Protein AF-E8U517-F1 (afdb_monomer_lite)

Structure (mmCIF, N/CA/C/O backbone):
data_AF-E8U517-F1
#
_entry.id   AF-E8U517-F1
#
loop_
_atom_site.group_PDB
_atom_site.id
_atom_site.type_symbol
_atom_site.label_atom_id
_atom_site.label_alt_id
_atom_site.label_comp_id
_atom_site.label_asym_id
_atom_site.label_entity_id
_atom_site.label_seq_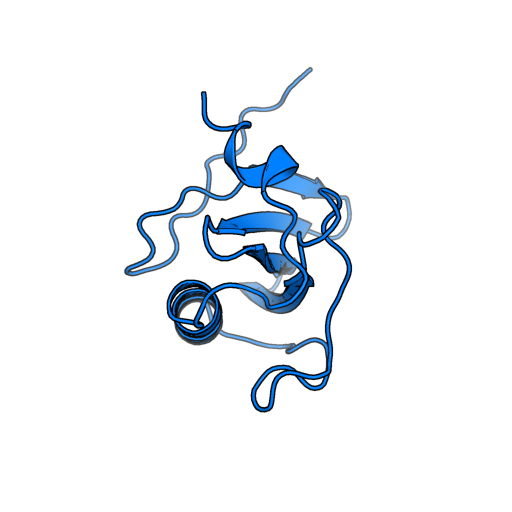id
_atom_site.pdbx_PDB_ins_code
_atom_site.Cartn_x
_atom_site.Cartn_y
_atom_site.Cartn_z
_atom_site.occupancy
_atom_site.B_iso_or_equiv
_atom_site.auth_seq_id
_atom_site.auth_comp_id
_atom_site.auth_asym_id
_atom_site.auth_atom_id
_atom_site.pdbx_PDB_model_num
ATOM 1 N N . MET A 1 1 ? -3.543 26.477 5.311 1.00 37.56 1 MET A N 1
ATOM 2 C CA . MET A 1 1 ? -2.948 25.998 6.575 1.00 37.56 1 MET A CA 1
ATOM 3 C C . MET A 1 1 ? -2.584 24.545 6.356 1.00 37.56 1 MET A C 1
ATOM 5 O O . MET A 1 1 ? -3.490 23.743 6.190 1.00 37.56 1 MET A O 1
ATOM 9 N N . THR A 1 2 ? -1.299 24.221 6.247 1.00 41.53 2 THR A N 1
ATOM 10 C CA . THR A 1 2 ? -0.858 22.825 6.134 1.00 41.53 2 THR A CA 1
ATOM 11 C C . THR A 1 2 ? -0.707 22.306 7.554 1.00 41.53 2 THR A C 1
ATOM 13 O O . THR A 1 2 ? 0.270 22.621 8.229 1.00 41.53 2 THR A O 1
ATOM 16 N N . THR A 1 3 ? -1.732 21.627 8.061 1.00 44.38 3 THR A N 1
ATOM 17 C CA . THR A 1 3 ? -1.663 20.977 9.370 1.00 44.38 3 THR A CA 1
ATOM 18 C C . THR A 1 3 ? -0.592 19.896 9.288 1.00 44.38 3 THR A C 1
ATOM 20 O O . THR A 1 3 ? -0.680 19.001 8.453 1.00 44.38 3 THR A O 1
ATOM 23 N N . TYR A 1 4 ? 0.450 20.016 10.110 1.00 46.28 4 TYR A N 1
ATOM 24 C CA . TYR A 1 4 ? 1.462 18.980 10.272 1.00 46.28 4 TYR A CA 1
ATOM 25 C C . TYR A 1 4 ? 0.789 17.775 10.931 1.00 46.28 4 TYR A C 1
ATOM 27 O O . TYR A 1 4 ? 0.488 17.804 12.125 1.00 46.28 4 TYR A O 1
ATOM 35 N N . VAL A 1 5 ? 0.477 16.757 10.135 1.00 52.62 5 VAL A N 1
ATOM 36 C CA . VAL A 1 5 ? -0.079 15.500 10.633 1.00 52.62 5 VAL A CA 1
ATOM 37 C C . VAL A 1 5 ? 1.113 14.618 10.996 1.00 52.62 5 VAL A C 1
ATOM 39 O O . VAL A 1 5 ? 1.979 14.427 10.139 1.00 52.62 5 VAL A O 1
ATOM 42 N N . PRO A 1 6 ? 1.229 14.115 12.237 1.00 57.78 6 PRO A N 1
ATOM 43 C CA . PRO A 1 6 ? 2.290 13.177 12.567 1.00 57.78 6 PRO A CA 1
ATOM 44 C C . PRO A 1 6 ? 2.161 11.955 11.654 1.00 57.78 6 PRO A C 1
ATOM 46 O O . PRO A 1 6 ? 1.177 11.220 11.716 1.00 57.78 6 PRO A O 1
ATOM 49 N N . THR A 1 7 ? 3.144 11.761 10.776 1.00 66.56 7 THR A N 1
ATOM 50 C CA . THR A 1 7 ? 3.184 10.607 9.881 1.00 66.56 7 THR A CA 1
ATOM 51 C C . THR A 1 7 ? 3.256 9.340 10.727 1.00 66.56 7 THR A C 1
ATOM 53 O O . THR A 1 7 ? 4.233 9.121 11.448 1.00 66.56 7 THR A O 1
ATOM 56 N N . MET A 1 8 ? 2.211 8.511 10.668 1.00 73.31 8 MET A N 1
ATOM 57 C CA . MET A 1 8 ? 2.211 7.210 11.328 1.00 73.31 8 MET A CA 1
ATOM 58 C C . MET A 1 8 ? 3.318 6.349 10.717 1.00 73.31 8 MET A C 1
ATOM 60 O O . MET A 1 8 ? 3.401 6.186 9.500 1.00 73.31 8 MET A O 1
ATOM 64 N N . MET A 1 9 ? 4.178 5.800 11.572 1.00 78.44 9 MET A N 1
ATOM 65 C CA . MET A 1 9 ? 5.206 4.857 11.147 1.00 78.44 9 MET A CA 1
ATOM 66 C C . MET A 1 9 ? 4.598 3.461 11.074 1.00 78.44 9 MET A C 1
ATOM 68 O O . MET A 1 9 ? 4.085 2.949 12.070 1.00 78.44 9 MET A O 1
ATOM 72 N N . PHE A 1 10 ? 4.678 2.836 9.903 1.00 81.88 10 PHE A N 1
ATOM 73 C CA . PHE A 1 10 ? 4.282 1.443 9.743 1.00 81.88 10 PHE A CA 1
ATOM 74 C C . PHE A 1 10 ? 5.461 0.531 10.120 1.00 81.88 10 PHE A C 1
ATOM 76 O O . PHE A 1 10 ? 6.590 0.775 9.681 1.00 81.88 10 PHE A O 1
ATOM 83 N N . PRO A 1 11 ? 5.246 -0.519 10.935 1.00 80.50 11 PRO A N 1
ATOM 84 C CA . PRO A 1 11 ? 6.331 -1.369 11.413 1.00 80.50 11 PRO A CA 1
ATOM 85 C C . PRO A 1 11 ? 7.154 -1.995 10.281 1.00 80.50 11 PRO A C 1
ATOM 87 O O . PRO A 1 11 ? 6.643 -2.763 9.462 1.00 80.50 11 PRO A O 1
ATOM 90 N N . GLY A 1 12 ? 8.460 -1.726 10.278 1.00 79.62 12 GLY A N 1
ATOM 91 C CA . GLY A 1 12 ? 9.397 -2.310 9.317 1.00 79.62 12 GLY A CA 1
ATOM 92 C C . GLY A 1 12 ? 9.258 -1.772 7.893 1.00 79.62 12 GLY A C 1
ATOM 93 O O . GLY A 1 12 ? 9.619 -2.488 6.965 1.00 79.62 12 GLY A O 1
ATOM 94 N N . ILE A 1 13 ? 8.725 -0.557 7.728 1.00 81.19 13 ILE A N 1
ATOM 95 C CA . ILE A 1 13 ? 8.643 0.141 6.441 1.00 81.19 13 ILE A CA 1
ATOM 96 C C . ILE A 1 13 ? 9.512 1.395 6.529 1.00 81.19 13 ILE A C 1
ATOM 98 O O . ILE A 1 13 ? 9.198 2.284 7.323 1.00 81.19 13 ILE A O 1
ATOM 102 N N . PRO A 1 14 ? 10.623 1.467 5.779 1.00 79.00 14 PRO A N 1
ATOM 103 C CA . PRO A 1 14 ? 11.527 2.612 5.843 1.00 79.00 14 PRO A CA 1
ATOM 104 C C . PRO A 1 14 ? 10.965 3.836 5.107 1.00 79.00 14 PRO A C 1
ATOM 106 O O . PRO A 1 14 ? 11.296 4.968 5.458 1.00 79.00 14 PRO A O 1
ATOM 109 N N . THR A 1 15 ? 10.113 3.622 4.101 1.00 82.06 15 THR A N 1
ATOM 110 C CA . THR A 1 15 ? 9.495 4.687 3.309 1.00 82.06 15 THR A CA 1
ATOM 111 C C . THR A 1 15 ? 8.464 5.455 4.127 1.00 82.06 15 THR A C 1
ATOM 113 O O . THR A 1 15 ? 7.512 4.878 4.652 1.00 82.06 15 THR A O 1
ATOM 116 N N . LEU A 1 16 ? 8.624 6.778 4.188 1.00 85.50 16 LEU A N 1
ATOM 117 C CA . LEU A 1 16 ? 7.633 7.663 4.790 1.00 85.50 16 LEU A CA 1
ATOM 118 C C . LEU A 1 16 ? 6.476 7.896 3.808 1.00 85.50 16 LEU A C 1
ATOM 120 O O . LEU A 1 16 ? 6.727 8.333 2.682 1.00 85.50 16 LEU A O 1
ATOM 124 N N . PRO A 1 17 ? 5.218 7.645 4.206 1.00 89.19 17 PRO A N 1
ATOM 125 C CA . PRO A 1 17 ? 4.081 7.958 3.359 1.00 89.19 17 PRO A CA 1
ATOM 126 C C . PRO A 1 17 ? 3.793 9.459 3.344 1.00 89.19 17 PRO A C 1
ATOM 128 O O . PRO A 1 17 ? 4.002 10.170 4.334 1.00 89.19 17 PRO A O 1
ATOM 131 N N . ALA A 1 18 ? 3.210 9.927 2.243 1.00 89.00 18 ALA A N 1
ATOM 132 C CA . ALA A 1 18 ? 2.505 11.199 2.239 1.00 89.00 18 ALA A CA 1
ATOM 133 C C . ALA A 1 18 ? 1.201 11.036 3.035 1.00 89.00 18 ALA A C 1
ATOM 135 O O . ALA A 1 18 ? 0.403 10.152 2.733 1.00 89.00 18 ALA A O 1
ATOM 136 N N . ALA A 1 19 ? 0.998 11.859 4.062 1.00 90.19 19 ALA A N 1
ATOM 137 C CA . ALA A 1 19 ? -0.184 11.802 4.919 1.00 90.19 19 ALA A CA 1
ATOM 138 C C . ALA A 1 19 ? -1.165 12.935 4.584 1.00 90.19 19 ALA A C 1
ATOM 140 O O . ALA A 1 19 ? -0.764 14.090 4.424 1.00 90.19 19 ALA A O 1
ATOM 141 N N . GLN A 1 20 ? -2.454 12.611 4.529 1.00 89.62 20 GLN A N 1
ATOM 142 C CA . GLN A 1 20 ? -3.546 13.559 4.337 1.00 89.62 20 GLN A CA 1
ATOM 143 C C . GLN A 1 20 ? -4.688 13.244 5.306 1.00 89.62 20 GLN A C 1
ATOM 145 O O . GLN A 1 20 ? -5.111 12.100 5.437 1.00 89.62 20 GLN A O 1
ATOM 150 N N . THR A 1 21 ? -5.218 14.266 5.974 1.00 87.56 21 THR A N 1
ATOM 151 C CA . THR A 1 21 ? -6.434 14.131 6.786 1.00 87.56 21 THR A CA 1
ATOM 152 C C . THR A 1 21 ? -7.664 14.336 5.907 1.00 87.56 21 THR A C 1
ATOM 154 O O . THR A 1 21 ? -7.766 15.352 5.217 1.00 87.56 21 THR A O 1
ATOM 157 N N . LEU A 1 22 ? -8.596 13.390 5.959 1.00 86.50 22 LEU A N 1
ATOM 158 C CA . LEU A 1 22 ? -9.881 13.409 5.267 1.00 86.50 22 LEU A CA 1
ATOM 159 C C . LEU A 1 22 ? -11.030 13.419 6.294 1.00 86.50 22 LEU A C 1
ATOM 161 O O . LEU A 1 22 ? -10.810 13.065 7.455 1.00 86.50 22 LEU A O 1
ATOM 165 N N . PRO A 1 23 ? -12.257 13.821 5.914 1.00 84.06 23 PRO A N 1
ATOM 166 C CA . PRO A 1 23 ? -13.419 13.743 6.804 1.00 84.06 23 PRO A CA 1
ATOM 167 C C . PRO A 1 23 ? -13.657 12.340 7.380 1.00 84.06 23 PRO A C 1
ATOM 169 O O . PRO A 1 23 ? -14.141 12.207 8.502 1.00 84.06 23 PRO A O 1
ATOM 172 N N . GLU A 1 24 ? -13.305 11.305 6.621 1.00 83.31 24 GLU A N 1
ATOM 173 C CA . GLU A 1 24 ? -13.529 9.904 6.964 1.00 83.31 24 GLU A CA 1
ATOM 174 C C . GLU A 1 24 ? -12.366 9.277 7.757 1.00 83.31 24 GLU A C 1
ATOM 176 O O . GLU A 1 24 ? -12.537 8.204 8.332 1.00 83.31 24 GLU A O 1
ATOM 181 N N . GLY A 1 25 ? -11.194 9.923 7.826 1.00 87.06 25 GLY A N 1
ATOM 182 C CA . GLY A 1 25 ? -10.023 9.372 8.516 1.00 87.06 25 GLY A CA 1
ATOM 183 C C . GLY A 1 25 ? -8.685 9.957 8.063 1.00 87.06 25 GLY A C 1
ATOM 184 O O . GLY A 1 25 ? -8.588 11.105 7.630 1.00 87.06 25 GLY A O 1
ATOM 185 N N . GLU A 1 26 ? -7.624 9.162 8.170 1.00 91.12 26 GLU A N 1
ATOM 186 C CA . GLU A 1 26 ? -6.280 9.538 7.714 1.00 91.12 26 GLU A CA 1
ATOM 187 C C . GLU A 1 26 ? -5.880 8.679 6.515 1.00 91.12 26 GLU A C 1
ATOM 189 O O . GLU A 1 26 ? -5.913 7.454 6.594 1.00 91.12 26 GLU A O 1
ATOM 194 N N . LEU A 1 27 ? -5.496 9.314 5.411 1.00 91.31 27 LEU A N 1
ATOM 195 C CA . LEU A 1 27 ? -4.984 8.650 4.219 1.00 91.31 27 LEU A CA 1
ATOM 196 C C . LEU A 1 27 ? -3.457 8.730 4.199 1.00 91.31 27 LEU A C 1
ATOM 198 O O . LEU A 1 27 ? -2.879 9.815 4.271 1.00 91.31 27 LEU A O 1
ATOM 202 N N . TYR A 1 28 ? -2.814 7.579 4.052 1.00 92.50 28 TYR A N 1
ATOM 203 C CA . TYR A 1 28 ? -1.377 7.440 3.871 1.00 92.50 28 TYR A CA 1
ATOM 204 C C . TYR A 1 28 ? -1.091 6.891 2.475 1.00 92.50 28 TYR A C 1
ATOM 206 O O . TYR A 1 28 ? -1.511 5.785 2.133 1.00 92.50 28 TYR A O 1
ATOM 214 N N . THR A 1 29 ? -0.352 7.651 1.675 1.00 92.38 29 THR A N 1
ATOM 215 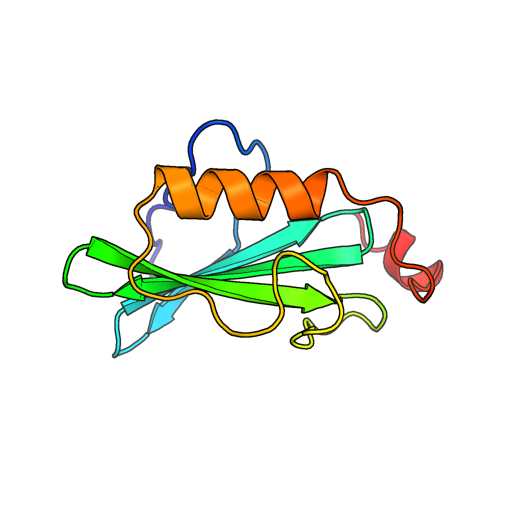C CA . THR A 1 29 ? 0.074 7.254 0.332 1.00 92.38 29 THR A CA 1
ATOM 216 C C . THR A 1 29 ? 1.540 6.853 0.346 1.00 92.38 29 THR A C 1
ATOM 218 O O . THR A 1 29 ? 2.426 7.681 0.560 1.00 92.38 29 THR A O 1
ATOM 221 N N . PHE A 1 30 ? 1.796 5.578 0.079 1.00 92.12 30 PHE A N 1
ATOM 222 C CA . PHE A 1 30 ? 3.125 5.032 -0.154 1.00 92.12 30 PHE A CA 1
ATOM 223 C C . PHE A 1 30 ? 3.421 5.026 -1.648 1.00 92.12 30 PHE A C 1
ATOM 225 O O . PHE A 1 30 ? 2.587 4.586 -2.440 1.00 92.12 30 PHE A O 1
ATOM 232 N N . ARG A 1 31 ? 4.623 5.462 -2.021 1.00 91.56 31 ARG A N 1
ATOM 233 C CA .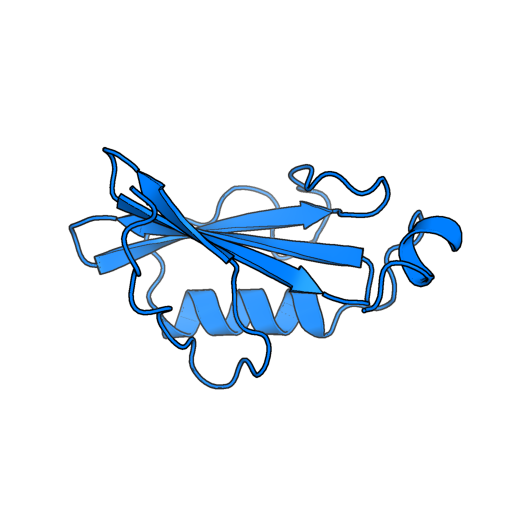 ARG A 1 31 ? 5.162 5.370 -3.380 1.00 91.56 31 ARG A CA 1
ATOM 234 C C . ARG A 1 31 ? 6.549 4.746 -3.299 1.00 91.56 31 ARG A C 1
ATOM 236 O O . ARG A 1 31 ? 7.390 5.230 -2.548 1.00 91.56 31 ARG A O 1
ATOM 243 N N . PHE A 1 32 ? 6.770 3.684 -4.061 1.00 90.31 32 PHE A N 1
ATOM 244 C CA . PHE A 1 32 ? 8.033 2.955 -4.103 1.00 90.31 32 PHE A CA 1
ATOM 245 C C . PHE A 1 32 ? 8.736 3.148 -5.445 1.00 90.31 32 PHE A C 1
ATOM 247 O O . PHE A 1 32 ? 8.103 3.310 -6.492 1.00 90.31 32 PHE A O 1
ATOM 254 N N . ASN A 1 33 ? 10.064 3.043 -5.428 1.00 88.62 33 ASN A N 1
ATOM 255 C CA . ASN A 1 33 ? 10.905 3.214 -6.618 1.00 88.62 33 ASN A CA 1
ATOM 256 C C . ASN A 1 33 ? 10.723 2.087 -7.647 1.00 88.62 33 ASN A C 1
ATOM 258 O O . ASN A 1 33 ? 11.116 2.220 -8.804 1.00 88.62 33 ASN A O 1
ATOM 262 N N . ASN A 1 34 ? 10.088 0.980 -7.253 1.00 88.88 34 ASN A N 1
ATOM 263 C CA . ASN A 1 34 ? 9.713 -0.091 -8.169 1.00 88.88 34 ASN A CA 1
ATOM 264 C C . ASN A 1 34 ? 8.465 0.247 -9.011 1.00 88.88 34 ASN A C 1
ATOM 266 O O . ASN A 1 34 ? 8.094 -0.553 -9.864 1.00 88.88 34 ASN A O 1
ATOM 270 N N . GLY A 1 35 ? 7.838 1.412 -8.819 1.00 90.06 35 GLY A N 1
ATOM 271 C CA . GLY A 1 35 ? 6.660 1.843 -9.574 1.00 90.06 35 GLY A CA 1
ATOM 272 C C . GLY A 1 35 ? 5.328 1.374 -8.992 1.00 90.06 35 GLY A C 1
ATOM 273 O O . GLY A 1 35 ? 4.294 1.636 -9.602 1.00 90.06 35 GLY A O 1
ATOM 274 N N . TYR A 1 36 ? 5.338 0.715 -7.834 1.00 92.25 36 TYR A N 1
ATOM 275 C CA . TYR A 1 36 ? 4.142 0.384 -7.063 1.00 92.25 36 TYR A CA 1
ATOM 276 C C . TYR A 1 36 ? 3.987 1.317 -5.864 1.00 92.25 36 TYR A C 1
ATOM 278 O O . TYR A 1 36 ? 4.880 2.083 -5.500 1.00 92.25 36 TYR A O 1
ATOM 286 N N . GLY A 1 37 ? 2.837 1.235 -5.217 1.00 93.38 37 GLY A N 1
ATOM 287 C CA . GLY A 1 37 ? 2.586 1.905 -3.958 1.00 93.38 37 GLY A CA 1
ATOM 288 C C . GLY A 1 37 ? 1.284 1.445 -3.334 1.00 93.38 37 GLY A C 1
ATOM 289 O O . GLY A 1 37 ? 0.694 0.461 -3.776 1.00 93.38 37 GLY A O 1
ATOM 290 N N . ALA A 1 38 ? 0.842 2.152 -2.303 1.00 94.12 38 ALA A N 1
ATOM 291 C CA . ALA A 1 38 ? -0.397 1.835 -1.611 1.00 94.12 38 ALA A CA 1
ATOM 292 C C . ALA A 1 38 ? -1.094 3.101 -1.129 1.00 94.12 38 ALA A C 1
ATOM 294 O O . ALA A 1 38 ? -0.442 4.025 -0.641 1.00 94.12 38 ALA A O 1
ATOM 295 N N . HIS A 1 39 ? -2.419 3.102 -1.196 1.00 93.88 39 HIS A N 1
ATOM 296 C CA . HIS A 1 39 ? -3.244 3.938 -0.339 1.00 93.88 39 HIS A CA 1
ATOM 297 C C . HIS A 1 39 ? -3.651 3.135 0.877 1.00 93.88 39 HIS A C 1
ATOM 299 O O . HIS A 1 39 ? -4.169 2.032 0.740 1.00 93.88 39 HIS A O 1
ATOM 305 N N . VAL A 1 40 ? -3.409 3.703 2.051 1.00 92.94 40 VAL A N 1
ATOM 306 C CA . VAL A 1 40 ? -3.793 3.121 3.327 1.00 92.94 40 VAL A CA 1
ATOM 307 C C . VAL A 1 40 ? -4.658 4.125 4.056 1.00 92.94 40 VAL A C 1
ATOM 309 O O . VAL A 1 40 ? -4.175 5.177 4.466 1.00 92.94 40 VAL A O 1
ATOM 312 N N . MET A 1 41 ? -5.936 3.813 4.202 1.00 92.75 41 MET A N 1
ATOM 313 C CA . MET A 1 41 ? -6.864 4.630 4.960 1.00 92.75 41 MET A CA 1
ATOM 314 C C . MET A 1 41 ? -6.977 4.073 6.370 1.00 92.75 41 MET A C 1
ATOM 316 O O . MET A 1 41 ? -7.252 2.893 6.558 1.00 92.75 41 MET A O 1
ATOM 320 N N . ARG A 1 42 ? -6.751 4.913 7.373 1.00 90.75 42 ARG A N 1
ATOM 321 C CA . ARG A 1 42 ? -7.012 4.587 8.770 1.00 90.75 42 ARG A CA 1
ATOM 322 C C . ARG A 1 42 ? -8.394 5.102 9.134 1.00 90.75 42 ARG A C 1
ATOM 324 O O . ARG A 1 42 ? -8.603 6.316 9.207 1.00 90.75 42 ARG A O 1
ATOM 331 N N . ALA A 1 43 ? -9.308 4.178 9.393 1.00 84.06 43 ALA A N 1
ATOM 332 C CA . ALA A 1 43 ? -10.641 4.491 9.871 1.00 84.06 43 ALA A CA 1
ATOM 333 C C . ALA A 1 43 ? -10.621 4.871 11.372 1.00 84.06 43 ALA A C 1
ATOM 335 O O . ALA A 1 43 ? -9.699 4.502 12.115 1.00 84.06 43 ALA A O 1
ATOM 336 N N . PRO A 1 44 ? -11.639 5.599 11.874 1.00 78.88 44 PRO A N 1
ATOM 337 C CA . PRO A 1 44 ? -11.677 6.069 13.265 1.00 78.88 44 PRO A CA 1
ATOM 338 C C . PRO A 1 44 ? -11.688 4.947 14.318 1.00 78.88 44 PRO A C 1
ATOM 340 O O . PRO A 1 44 ? -11.284 5.159 15.459 1.00 78.88 44 PRO A O 1
ATOM 343 N N . ASN A 1 45 ? -12.133 3.749 13.939 1.00 81.88 45 ASN A N 1
ATOM 344 C CA . ASN A 1 45 ? -12.161 2.534 14.761 1.00 81.88 45 ASN A CA 1
ATOM 345 C C . ASN A 1 45 ? -10.802 1.804 14.834 1.00 81.88 45 ASN A C 1
ATOM 347 O O . ASN A 1 45 ? -10.748 0.697 15.363 1.00 81.88 45 ASN A O 1
ATOM 351 N N . LEU A 1 46 ? -9.719 2.413 14.331 1.00 78.88 46 LEU A N 1
ATOM 352 C CA . LEU A 1 46 ? -8.369 1.839 14.271 1.00 78.88 46 LEU A CA 1
ATOM 353 C C . LEU A 1 46 ? -8.216 0.650 13.311 1.00 78.88 46 LEU A C 1
ATOM 355 O O . LEU A 1 46 ? -7.199 -0.042 13.387 1.00 78.88 46 LEU A O 1
ATOM 359 N N . THR A 1 47 ? -9.172 0.424 12.408 1.00 88.56 47 THR A N 1
ATOM 360 C CA . THR A 1 47 ? -8.963 -0.488 11.282 1.00 88.56 47 THR A CA 1
ATOM 361 C C . THR A 1 47 ? -8.343 0.247 10.102 1.00 88.56 47 THR A C 1
ATOM 363 O O . THR A 1 47 ? -8.409 1.477 9.993 1.00 88.56 47 THR A O 1
ATOM 366 N N . PHE A 1 48 ? -7.685 -0.521 9.240 1.00 91.75 48 PHE A N 1
ATOM 367 C CA . PHE A 1 48 ? -7.042 -0.007 8.044 1.00 91.75 48 PHE A CA 1
ATOM 368 C C . PHE A 1 48 ? -7.677 -0.610 6.796 1.00 91.75 48 PHE A C 1
ATOM 370 O O . PHE A 1 48 ? -7.994 -1.800 6.753 1.00 91.75 48 PHE A O 1
ATOM 377 N N . GLU A 1 49 ? -7.808 0.220 5.774 1.00 92.81 49 GLU A N 1
ATOM 378 C CA . GLU A 1 49 ? -8.155 -0.187 4.420 1.00 92.81 49 GLU A CA 1
ATOM 379 C C . GLU A 1 49 ? -6.948 0.052 3.522 1.00 92.81 49 GLU A C 1
ATOM 381 O O . GLU A 1 49 ? -6.273 1.073 3.657 1.00 92.81 49 GLU A O 1
ATOM 386 N N . LEU A 1 50 ? -6.648 -0.881 2.623 1.00 93.75 50 LEU A N 1
ATOM 387 C CA . LEU A 1 50 ? -5.493 -0.802 1.739 1.00 93.75 50 LEU A CA 1
ATOM 388 C C . LEU A 1 50 ? -5.886 -1.088 0.295 1.00 93.75 50 LEU A C 1
ATOM 390 O O . LEU A 1 50 ? -6.448 -2.137 -0.008 1.00 93.75 50 LEU A O 1
ATOM 394 N N . ALA A 1 51 ? -5.493 -0.187 -0.601 1.00 93.62 51 ALA A N 1
ATOM 395 C CA . ALA A 1 51 ? -5.530 -0.391 -2.043 1.00 93.62 51 ALA A CA 1
ATOM 396 C C . ALA A 1 51 ? -4.107 -0.316 -2.609 1.00 93.62 51 ALA A C 1
ATOM 398 O O . ALA A 1 51 ? -3.383 0.647 -2.339 1.00 93.62 51 ALA A O 1
ATOM 399 N N . ALA A 1 52 ? -3.696 -1.312 -3.398 1.00 94.00 52 ALA A N 1
ATOM 400 C CA . ALA A 1 52 ? -2.447 -1.233 -4.146 1.00 94.00 52 ALA A CA 1
ATOM 401 C C . ALA A 1 52 ? -2.576 -0.229 -5.295 1.00 94.00 52 ALA A C 1
ATOM 403 O O . ALA A 1 52 ? -3.626 -0.110 -5.925 1.00 94.00 52 ALA A O 1
ATOM 404 N N . LEU A 1 53 ? -1.484 0.476 -5.575 1.00 93.56 53 LEU A N 1
ATOM 405 C CA . LEU A 1 53 ? -1.398 1.465 -6.640 1.00 93.56 53 LEU A CA 1
ATOM 406 C C . LEU A 1 53 ? -0.279 1.107 -7.616 1.00 93.56 53 LEU A C 1
ATOM 408 O O . LEU A 1 53 ? 0.793 0.646 -7.214 1.00 93.56 53 LEU A O 1
ATOM 412 N N . SER A 1 54 ? -0.501 1.417 -8.886 1.00 91.50 54 SER A N 1
ATOM 413 C CA . SER A 1 54 ? 0.539 1.567 -9.893 1.00 91.50 54 SER A CA 1
ATOM 414 C C . SER A 1 54 ? 0.846 3.042 -10.090 1.00 91.50 54 SER A C 1
ATOM 416 O O . SER A 1 54 ? -0.041 3.854 -10.325 1.00 91.50 54 SER A O 1
ATOM 418 N N . PHE A 1 55 ? 2.129 3.377 -10.036 1.00 88.81 55 PHE A N 1
ATOM 419 C CA . PHE A 1 55 ? 2.665 4.685 -10.399 1.00 88.81 55 PHE A CA 1
ATOM 420 C C . PHE A 1 55 ? 3.353 4.647 -11.769 1.00 88.81 55 PHE A C 1
ATOM 422 O O . PHE A 1 55 ? 4.155 5.523 -12.087 1.00 88.81 55 PHE A O 1
ATOM 429 N N . ALA A 1 56 ? 3.045 3.654 -12.612 1.00 85.06 56 ALA A N 1
ATOM 430 C CA . ALA A 1 56 ? 3.674 3.483 -13.922 1.00 85.06 56 ALA A CA 1
ATOM 431 C C . ALA A 1 56 ? 3.543 4.708 -14.846 1.00 85.06 56 ALA A C 1
ATOM 433 O O . ALA A 1 56 ? 4.382 4.912 -15.724 1.00 85.06 56 ALA A O 1
ATOM 434 N N . ARG A 1 57 ? 2.504 5.526 -14.631 1.00 80.88 57 ARG A N 1
ATOM 435 C CA . ARG A 1 57 ? 2.203 6.761 -15.374 1.00 80.88 57 ARG A CA 1
ATOM 436 C C . ARG A 1 57 ? 2.346 8.031 -14.526 1.00 80.88 57 ARG A C 1
ATOM 438 O O . ARG A 1 57 ? 1.905 9.098 -14.940 1.00 80.88 57 ARG A O 1
ATOM 445 N N . GLY A 1 58 ? 2.946 7.925 -13.342 1.00 74.88 58 GLY A N 1
ATOM 446 C CA . GLY A 1 58 ? 3.226 9.044 -12.436 1.00 74.88 58 GLY A CA 1
ATOM 447 C C . GLY A 1 58 ? 2.075 9.399 -11.494 1.00 74.88 58 GLY A C 1
ATOM 448 O O . GLY A 1 58 ? 2.325 9.850 -10.379 1.00 74.88 58 GLY A O 1
ATOM 449 N N . GLN A 1 59 ? 0.828 9.134 -11.885 1.00 79.44 59 GLN A N 1
ATOM 450 C CA . GLN A 1 59 ? -0.325 9.192 -10.985 1.00 79.44 59 GLN A CA 1
ATOM 451 C C . GLN A 1 59 ? -0.584 7.803 -10.394 1.00 79.44 59 GLN A C 1
ATOM 453 O O . GLN A 1 59 ? -0.451 6.808 -11.101 1.00 79.44 59 GLN A O 1
ATOM 458 N N . GLY A 1 60 ? -0.893 7.742 -9.096 1.00 84.00 60 GLY A N 1
ATOM 459 C CA . GLY A 1 60 ? -1.209 6.489 -8.411 1.00 84.00 60 GLY A CA 1
ATOM 460 C C . GLY A 1 60 ? -2.585 5.988 -8.835 1.00 84.00 60 GLY A C 1
ATOM 461 O O . GLY A 1 60 ? -3.595 6.505 -8.363 1.00 84.00 60 GLY A O 1
ATOM 462 N N . GLU A 1 61 ? -2.621 5.005 -9.728 1.00 88.44 61 GLU A N 1
ATOM 463 C CA . GLU A 1 61 ? -3.846 4.359 -10.201 1.00 88.44 61 GLU A CA 1
ATOM 464 C C . GLU A 1 61 ? -4.063 3.045 -9.434 1.00 88.44 61 GLU A C 1
ATOM 466 O O . GLU A 1 61 ? -3.110 2.275 -9.302 1.00 88.44 61 GLU A O 1
ATOM 471 N N . PRO A 1 62 ? -5.273 2.754 -8.920 1.00 90.00 62 PRO A N 1
ATOM 472 C CA . PRO A 1 62 ? -5.553 1.477 -8.273 1.00 90.00 62 PRO A CA 1
ATOM 473 C C . PRO A 1 62 ? -5.268 0.292 -9.195 1.00 90.00 62 PRO A C 1
ATOM 475 O O . PRO A 1 62 ? -5.633 0.315 -10.373 1.00 90.00 62 PRO A O 1
ATOM 478 N N . ILE A 1 63 ? -4.643 -0.747 -8.646 1.00 88.88 63 ILE A N 1
ATOM 479 C CA . ILE A 1 63 ? -4.394 -2.005 -9.349 1.00 88.88 63 ILE A CA 1
ATOM 480 C C . ILE A 1 63 ? -4.987 -3.186 -8.595 1.00 88.88 63 ILE A C 1
ATOM 482 O O . ILE A 1 63 ? -4.969 -3.233 -7.365 1.00 88.88 63 ILE A O 1
ATOM 486 N N . TYR A 1 64 ? -5.490 -4.139 -9.373 1.00 85.44 64 TYR A N 1
ATOM 487 C CA . TYR A 1 64 ? -6.244 -5.298 -8.891 1.00 85.44 64 TYR A CA 1
ATOM 488 C C . TYR A 1 64 ? -5.744 -6.617 -9.498 1.00 85.44 64 TYR A C 1
ATOM 490 O O . TYR A 1 64 ? -6.331 -7.675 -9.305 1.00 85.44 64 TYR A O 1
ATOM 498 N N . ASP A 1 65 ? -4.670 -6.561 -10.286 1.00 81.88 65 ASP A N 1
ATOM 499 C CA . ASP A 1 65 ? -4.077 -7.698 -10.988 1.00 81.88 65 ASP A CA 1
ATOM 500 C C . ASP A 1 65 ? -2.988 -8.409 -10.167 1.00 81.88 65 ASP A C 1
ATOM 502 O O . ASP A 1 65 ? -2.418 -9.409 -10.609 1.00 81.88 65 ASP A O 1
ATOM 506 N N . LEU A 1 66 ? -2.703 -7.926 -8.953 1.00 80.44 66 LEU A N 1
ATOM 507 C CA . LEU A 1 66 ? -1.775 -8.577 -8.037 1.00 80.44 66 LEU A CA 1
ATOM 508 C C . LEU A 1 66 ? -2.489 -9.696 -7.261 1.00 80.44 66 LEU A C 1
ATOM 510 O O . LEU A 1 66 ? -3.519 -9.447 -6.641 1.00 80.44 66 LEU A O 1
ATOM 514 N N . PRO A 1 67 ? -1.905 -10.905 -7.151 1.00 77.00 67 PRO A N 1
ATOM 515 C CA . PRO A 1 67 ? -2.554 -12.063 -6.518 1.00 77.00 67 PRO A CA 1
ATOM 516 C C . PRO A 1 67 ? -2.808 -11.914 -5.007 1.00 77.00 67 PRO A C 1
ATOM 518 O O . PRO A 1 67 ? -3.404 -12.788 -4.391 1.00 77.00 67 PRO A O 1
ATOM 521 N N . PHE A 1 68 ? -2.306 -10.850 -4.379 1.00 78.00 68 PHE A N 1
ATOM 522 C CA . PHE A 1 68 ? -2.558 -10.516 -2.973 1.00 78.00 68 PHE A CA 1
ATOM 523 C C . PHE A 1 68 ? -3.329 -9.199 -2.801 1.00 78.00 68 PHE A C 1
ATOM 525 O O . PHE A 1 68 ? -3.473 -8.729 -1.675 1.00 78.00 68 PHE A O 1
ATOM 532 N N . CYS A 1 69 ? -3.769 -8.593 -3.904 1.00 77.19 69 CYS A N 1
ATOM 533 C CA . CYS A 1 69 ? -4.533 -7.355 -3.942 1.00 77.19 69 CYS A CA 1
ATOM 534 C C . CYS A 1 69 ? -5.495 -7.418 -5.136 1.00 77.19 69 CYS A C 1
ATOM 536 O O . CYS A 1 69 ? -5.301 -6.726 -6.129 1.00 77.19 69 CYS A O 1
ATOM 538 N N . GLU A 1 70 ? -6.490 -8.303 -5.044 1.00 74.31 70 GLU A N 1
ATOM 539 C CA . GLU A 1 70 ? -7.561 -8.448 -6.045 1.00 74.31 70 GLU A CA 1
ATOM 540 C C . GLU A 1 70 ? -8.675 -7.398 -5.858 1.00 74.31 70 GLU A C 1
ATOM 542 O O . GLU A 1 70 ? -9.463 -7.157 -6.767 1.00 74.31 70 GLU A O 1
ATOM 547 N N . ASP A 1 71 ? -8.725 -6.757 -4.686 1.00 83.38 71 ASP A N 1
ATOM 548 C CA . ASP A 1 71 ? -9.635 -5.666 -4.324 1.00 83.38 71 ASP A CA 1
ATOM 549 C C . ASP A 1 71 ? -9.023 -4.849 -3.164 1.00 83.38 71 ASP A C 1
ATOM 551 O O . ASP A 1 71 ? -7.924 -5.152 -2.683 1.00 83.38 71 ASP A O 1
ATOM 555 N N . VAL A 1 72 ? -9.738 -3.828 -2.691 1.00 84.44 72 VAL A N 1
ATOM 556 C CA . VAL A 1 72 ? -9.439 -3.114 -1.449 1.00 84.44 72 VAL A CA 1
ATOM 557 C C . VAL A 1 72 ? -9.501 -4.086 -0.271 1.00 84.44 72 VAL A C 1
ATOM 559 O O . VAL A 1 72 ? -10.536 -4.684 0.025 1.00 84.44 72 VAL A O 1
ATOM 562 N N . ALA A 1 73 ? -8.385 -4.228 0.436 1.00 88.31 73 ALA A N 1
ATOM 563 C CA . ALA A 1 73 ? -8.317 -5.017 1.654 1.00 88.31 73 ALA A CA 1
ATOM 564 C C . ALA A 1 73 ? -8.813 -4.172 2.835 1.00 88.31 73 ALA A C 1
ATOM 566 O O . ALA A 1 73 ? -8.203 -3.154 3.148 1.00 88.31 73 ALA A O 1
ATOM 567 N N . ILE A 1 74 ? -9.903 -4.590 3.479 1.00 91.25 74 ILE A N 1
ATOM 568 C CA . ILE A 1 74 ? -10.564 -3.867 4.579 1.00 91.25 74 ILE A CA 1
ATOM 569 C C . ILE A 1 74 ? -10.346 -4.549 5.935 1.00 91.25 74 ILE A C 1
ATOM 571 O O . ILE A 1 74 ? -9.891 -5.692 5.999 1.00 91.25 74 ILE A O 1
ATOM 575 N N . ASP A 1 75 ? -10.693 -3.845 7.016 1.00 92.31 75 ASP A N 1
ATOM 576 C CA . ASP A 1 75 ? -10.627 -4.335 8.402 1.00 92.31 75 ASP A CA 1
ATOM 577 C C . ASP A 1 75 ? -9.248 -4.881 8.821 1.00 92.31 75 ASP A C 1
ATOM 579 O O . ASP A 1 75 ? -9.129 -5.785 9.651 1.00 92.31 75 ASP A O 1
ATOM 583 N N . LEU A 1 76 ? -8.179 -4.312 8.259 1.00 91.00 76 LEU A N 1
ATOM 584 C CA . LEU A 1 76 ? -6.811 -4.731 8.538 1.00 91.00 76 LEU A CA 1
ATOM 585 C C . LEU A 1 7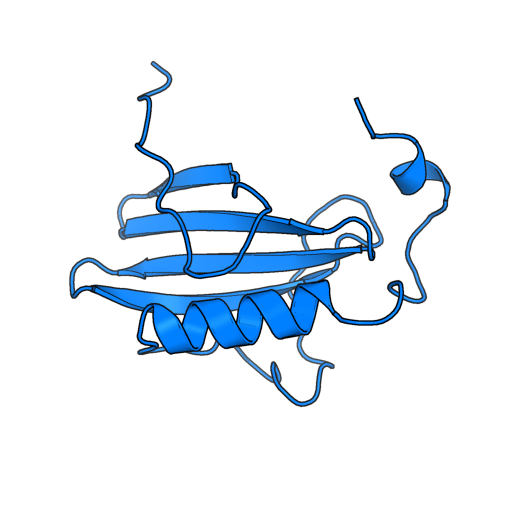6 ? -6.324 -4.187 9.884 1.00 91.00 76 LEU A C 1
ATOM 587 O O . LEU A 1 76 ? -6.620 -3.049 10.257 1.00 91.00 76 LEU A O 1
ATOM 591 N N . THR A 1 77 ? -5.486 -4.962 10.573 1.00 92.44 77 THR A N 1
ATOM 592 C CA . THR A 1 77 ? -4.613 -4.428 11.629 1.00 92.44 77 THR A CA 1
ATOM 593 C C . THR A 1 77 ? -3.423 -3.682 11.025 1.00 92.44 77 THR A C 1
ATOM 595 O O . THR A 1 77 ? -3.073 -3.864 9.854 1.00 92.44 77 THR A O 1
ATOM 598 N N . ILE A 1 78 ? -2.735 -2.877 11.840 1.00 90.19 78 ILE A N 1
ATOM 599 C CA . ILE A 1 78 ? -1.526 -2.162 11.410 1.00 90.19 78 ILE A CA 1
ATOM 600 C C . ILE A 1 78 ? -0.421 -3.117 10.927 1.00 90.19 78 ILE A C 1
ATOM 602 O O . ILE A 1 78 ? 0.275 -2.817 9.960 1.00 90.19 78 ILE A O 1
ATOM 606 N N . GLU A 1 79 ? -0.270 -4.293 11.542 1.00 91.50 79 GLU A N 1
ATOM 607 C CA . GLU A 1 79 ? 0.712 -5.305 11.140 1.00 91.50 79 GLU A CA 1
ATOM 608 C C . GLU A 1 79 ? 0.346 -5.966 9.810 1.00 91.50 79 GLU A C 1
ATOM 610 O O . GLU A 1 79 ? 1.236 -6.239 9.000 1.00 91.50 79 GLU A O 1
ATOM 615 N N . GLN A 1 80 ? -0.946 -6.213 9.569 1.00 92.19 80 GLN A N 1
ATOM 616 C CA . GLN A 1 80 ? -1.434 -6.762 8.304 1.00 92.19 80 GLN A CA 1
ATOM 617 C C . GLN A 1 80 ? -1.261 -5.752 7.168 1.00 92.19 80 GLN A C 1
ATOM 619 O O . GLN A 1 80 ? -0.705 -6.104 6.125 1.00 92.19 80 GLN A O 1
ATOM 624 N N . ALA A 1 81 ? -1.642 -4.491 7.397 1.00 91.75 81 ALA A N 1
ATOM 625 C CA . ALA A 1 81 ? -1.382 -3.401 6.465 1.00 91.75 81 ALA A CA 1
ATOM 626 C C . ALA A 1 81 ? 0.124 -3.288 6.181 1.00 91.75 81 ALA A C 1
ATOM 628 O O . ALA A 1 81 ? 0.539 -3.318 5.025 1.00 91.75 81 ALA A O 1
ATOM 629 N N . ALA A 1 82 ? 0.967 -3.291 7.219 1.00 91.94 82 ALA A N 1
ATOM 630 C CA . ALA A 1 82 ? 2.414 -3.220 7.047 1.00 91.94 82 ALA A CA 1
ATOM 631 C C . ALA A 1 82 ? 2.986 -4.398 6.239 1.00 91.94 82 ALA A C 1
ATOM 633 O O . ALA A 1 82 ? 3.875 -4.218 5.406 1.00 91.94 82 ALA A O 1
ATOM 634 N N . ALA A 1 83 ? 2.474 -5.612 6.446 1.00 92.12 83 ALA A N 1
ATOM 635 C CA . ALA A 1 83 ? 2.893 -6.781 5.684 1.00 92.12 83 ALA A CA 1
ATOM 636 C C . ALA A 1 83 ? 2.537 -6.670 4.192 1.00 92.12 83 ALA A C 1
ATOM 638 O O . ALA A 1 83 ? 3.352 -7.058 3.354 1.00 92.12 83 ALA A O 1
ATOM 639 N N . LEU A 1 84 ? 1.362 -6.132 3.854 1.00 92.19 84 LEU A N 1
ATOM 640 C CA . LEU A 1 84 ? 0.945 -5.899 2.467 1.00 92.19 84 LEU A CA 1
ATOM 641 C C . LEU A 1 84 ? 1.780 -4.804 1.798 1.00 92.19 84 LEU A C 1
ATOM 643 O O . LEU A 1 84 ? 2.262 -4.996 0.684 1.00 92.19 84 LEU A O 1
ATOM 647 N N . ILE A 1 85 ? 2.032 -3.701 2.502 1.00 92.75 85 ILE A N 1
ATOM 648 C CA . ILE A 1 85 ? 2.873 -2.612 1.998 1.00 92.75 85 ILE A CA 1
ATOM 649 C C . ILE A 1 85 ? 4.296 -3.121 1.703 1.00 92.75 85 ILE A C 1
ATOM 651 O O . ILE A 1 85 ? 4.826 -2.870 0.623 1.00 92.75 85 ILE A O 1
ATOM 655 N N . ARG A 1 86 ? 4.889 -3.930 2.595 1.00 91.81 86 ARG A N 1
ATOM 656 C CA . ARG A 1 86 ? 6.201 -4.561 2.344 1.00 91.81 86 ARG A CA 1
ATOM 657 C C . ARG A 1 86 ? 6.192 -5.505 1.146 1.00 91.81 86 ARG A C 1
ATOM 659 O O . ARG A 1 86 ? 7.195 -5.612 0.448 1.00 91.81 86 ARG A O 1
ATOM 666 N N . ARG A 1 87 ? 5.086 -6.219 0.900 1.00 92.06 87 ARG A N 1
ATOM 667 C CA . ARG A 1 87 ? 4.964 -7.061 -0.301 1.00 92.06 87 ARG A CA 1
ATOM 668 C C . ARG A 1 87 ? 4.997 -6.216 -1.567 1.00 92.06 87 ARG A C 1
ATOM 670 O O . ARG A 1 87 ? 5.665 -6.621 -2.508 1.00 92.06 87 ARG A O 1
ATOM 677 N N . LEU A 1 88 ? 4.333 -5.058 -1.568 1.00 91.31 88 LEU A N 1
ATOM 678 C CA . LEU A 1 88 ? 4.353 -4.112 -2.688 1.00 91.31 88 LEU A CA 1
ATOM 679 C C . LEU A 1 88 ? 5.749 -3.526 -2.916 1.00 91.31 88 LEU A C 1
ATOM 681 O O . LEU A 1 88 ? 6.202 -3.480 -4.054 1.00 91.31 88 LEU A O 1
ATOM 685 N N . GLU A 1 89 ?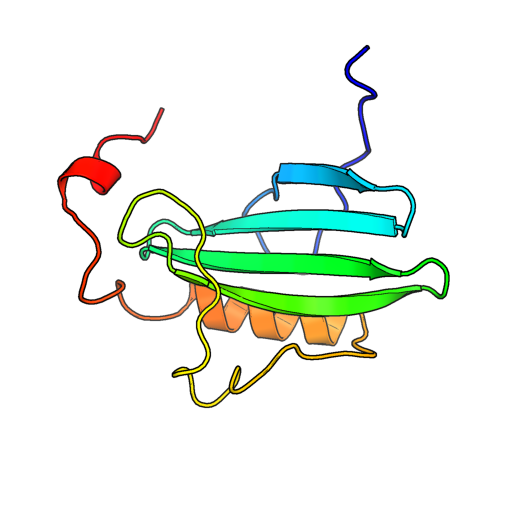 6.455 -3.144 -1.852 1.00 91.31 89 GLU A N 1
ATOM 686 C CA . GLU A 1 89 ? 7.841 -2.660 -1.929 1.00 91.31 89 GLU A CA 1
ATOM 687 C C . GLU A 1 89 ? 8.803 -3.730 -2.479 1.00 91.31 89 GLU A C 1
ATOM 689 O O . GLU A 1 89 ? 9.703 -3.426 -3.259 1.00 91.31 89 GLU A O 1
ATOM 694 N N . ALA A 1 90 ? 8.584 -4.998 -2.121 1.00 91.12 90 ALA A N 1
ATOM 695 C CA . ALA A 1 90 ? 9.409 -6.125 -2.555 1.00 91.12 90 ALA A CA 1
ATOM 696 C C . ALA A 1 90 ? 9.082 -6.650 -3.966 1.00 91.12 90 ALA A C 1
ATOM 698 O O . ALA A 1 90 ? 9.774 -7.550 -4.452 1.00 91.12 90 ALA A O 1
ATOM 699 N N . LEU A 1 91 ? 8.037 -6.137 -4.629 1.00 90.56 91 LEU A N 1
ATOM 700 C CA . LEU A 1 91 ? 7.723 -6.535 -5.999 1.00 90.56 91 LEU A CA 1
ATOM 701 C C . LEU A 1 91 ? 8.866 -6.162 -6.956 1.00 90.56 91 LEU A C 1
ATOM 703 O O . LEU A 1 91 ? 9.518 -5.125 -6.774 1.00 90.56 91 LEU A O 1
ATOM 707 N N . PRO A 1 92 ? 9.088 -6.963 -8.017 1.00 90.31 92 PRO A N 1
ATOM 708 C CA . PRO A 1 92 ? 9.960 -6.549 -9.107 1.00 90.31 92 PRO A CA 1
ATOM 709 C C . PRO A 1 92 ? 9.437 -5.249 -9.724 1.00 90.31 92 PRO A C 1
ATOM 711 O O . PRO A 1 92 ? 8.264 -4.916 -9.586 1.00 90.31 92 PRO A O 1
ATOM 714 N N . ARG A 1 93 ? 10.301 -4.526 -10.440 1.00 87.81 93 ARG A N 1
ATOM 715 C CA . ARG A 1 93 ? 9.935 -3.277 -11.123 1.00 87.81 93 ARG A CA 1
ATOM 716 C C . ARG A 1 93 ? 8.650 -3.445 -11.947 1.00 87.81 93 ARG A C 1
ATOM 718 O O . ARG A 1 93 ? 8.522 -4.402 -12.710 1.00 87.81 93 ARG A O 1
ATOM 725 N N . HIS A 1 94 ? 7.729 -2.491 -11.812 1.00 86.25 94 HIS A N 1
ATOM 726 C CA . HIS A 1 94 ? 6.479 -2.459 -12.555 1.00 86.25 94 HIS A CA 1
ATOM 727 C C . HIS A 1 94 ? 6.782 -2.469 -14.064 1.00 86.25 94 HIS A C 1
ATOM 729 O O . HIS A 1 94 ? 7.540 -1.617 -14.539 1.00 86.25 94 HIS A O 1
ATOM 735 N N . PRO A 1 95 ? 6.200 -3.398 -14.845 1.00 85.38 95 PRO A N 1
ATOM 736 C CA . PRO A 1 95 ? 6.596 -3.637 -16.236 1.00 85.38 95 PRO A CA 1
ATOM 737 C C . PRO A 1 95 ? 6.364 -2.429 -17.152 1.00 85.38 95 PRO A C 1
ATOM 739 O O . PRO A 1 95 ? 7.064 -2.252 -18.142 1.00 85.38 95 PRO A O 1
ATOM 742 N N . GLN A 1 96 ? 5.387 -1.588 -16.814 1.00 85.19 96 GLN A N 1
ATOM 743 C CA . GLN A 1 96 ? 5.060 -0.364 -17.553 1.00 85.19 96 GLN A CA 1
ATOM 744 C C . GLN A 1 96 ? 5.703 0.908 -16.973 1.00 85.19 96 GLN A C 1
ATOM 746 O O . GLN A 1 96 ? 5.346 2.003 -17.397 1.00 85.19 96 GLN A O 1
ATOM 751 N N . LEU A 1 97 ? 6.603 0.798 -15.986 1.00 81.69 97 LEU A N 1
ATOM 752 C CA . LEU A 1 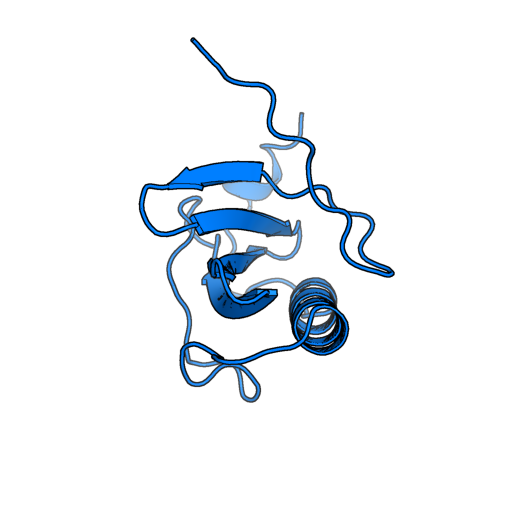97 ? 7.223 1.971 -15.367 1.00 81.69 97 LEU A CA 1
ATOM 753 C C . LEU A 1 97 ? 8.124 2.698 -16.366 1.00 81.69 97 LEU A C 1
ATOM 755 O O . LEU A 1 97 ? 9.203 2.206 -16.708 1.00 81.69 97 LEU A O 1
ATOM 759 N N . SER A 1 98 ? 7.694 3.888 -16.781 1.00 74.38 98 SER A N 1
ATOM 760 C CA . SER A 1 98 ? 8.466 4.757 -17.668 1.00 74.38 98 SER A CA 1
ATOM 761 C C . SER A 1 98 ? 9.793 5.181 -17.029 1.00 74.38 98 SER A C 1
ATOM 763 O O . SER A 1 98 ? 9.811 5.650 -15.892 1.00 74.38 98 SER A O 1
ATOM 765 N N . ASP A 1 99 ? 10.899 5.096 -17.776 1.00 68.50 99 ASP A N 1
ATOM 766 C CA . ASP A 1 99 ? 12.216 5.593 -17.338 1.00 68.50 99 ASP A CA 1
ATOM 767 C C . ASP A 1 99 ? 12.234 7.117 -17.094 1.00 68.50 99 ASP A C 1
ATOM 769 O O . ASP A 1 99 ? 13.087 7.622 -16.365 1.00 68.50 99 ASP A O 1
ATOM 773 N N . ALA A 1 100 ? 11.270 7.863 -17.648 1.00 60.59 100 ALA A N 1
ATOM 774 C CA . ALA A 1 100 ? 11.125 9.298 -17.392 1.00 60.59 100 ALA A CA 1
ATOM 775 C C . ALA A 1 100 ? 10.706 9.596 -15.941 1.00 60.59 100 ALA A C 1
ATOM 777 O O . ALA A 1 100 ? 11.166 10.571 -15.356 1.00 60.59 100 ALA A O 1
ATOM 778 N N . LEU A 1 101 ? 9.895 8.720 -15.339 1.00 60.75 101 LEU A N 1
ATOM 779 C CA . LEU A 1 101 ? 9.483 8.813 -13.930 1.00 60.75 101 LEU A CA 1
ATOM 780 C C . LEU A 1 101 ? 10.578 8.328 -12.972 1.00 60.75 101 LEU A C 1
ATOM 782 O O . LEU A 1 101 ? 10.462 8.495 -11.763 1.00 60.75 101 LEU A O 1
ATOM 786 N N . MET A 1 102 ? 11.633 7.721 -13.518 1.00 56.06 102 MET A N 1
ATOM 787 C CA . MET A 1 102 ? 12.803 7.247 -12.783 1.00 56.06 102 MET A CA 1
ATOM 788 C C . MET A 1 102 ? 13.776 8.390 -12.449 1.00 56.06 102 MET A C 1
ATOM 790 O O . MET A 1 102 ? 14.632 8.221 -11.593 1.00 56.06 102 MET A O 1
ATOM 794 N N . HIS A 1 103 ? 13.652 9.539 -13.128 1.00 50.53 103 HIS A N 1
ATOM 795 C CA . HIS A 1 103 ? 14.487 10.728 -12.910 1.00 50.53 103 HIS A CA 1
ATOM 796 C C . HIS A 1 103 ? 13.832 11.777 -11.999 1.00 50.53 103 HIS A C 1
ATOM 798 O O . HIS A 1 103 ? 14.469 12.776 -11.677 1.00 50.53 103 HIS A O 1
ATOM 804 N N . GLU A 1 104 ? 12.590 11.559 -11.555 1.00 49.56 104 GLU A N 1
ATOM 805 C CA . GLU A 1 104 ? 11.957 12.364 -10.502 1.00 49.56 104 GLU A CA 1
ATOM 806 C C . GLU A 1 104 ? 12.342 11.835 -9.109 1.00 49.56 104 GLU A C 1
ATOM 808 O O . GLU A 1 104 ? 11.492 11.583 -8.259 1.00 49.56 104 GLU A O 1
ATOM 813 N N . GLU A 1 105 ? 13.638 11.637 -8.880 1.00 41.03 105 GLU A N 1
ATOM 814 C CA . GLU A 1 105 ? 14.206 11.598 -7.535 1.00 41.03 105 GLU A CA 1
ATOM 815 C C . GLU A 1 105 ? 15.016 12.884 -7.377 1.00 41.03 105 GLU A C 1
ATOM 817 O O . GLU A 1 105 ? 16.054 13.001 -8.017 1.00 41.03 105 GLU A O 1
ATOM 822 N N . PHE A 1 106 ? 14.474 13.867 -6.645 1.00 45.59 106 PHE A N 1
ATOM 823 C CA . PHE A 1 106 ? 15.128 14.730 -5.640 1.00 45.59 106 PHE A CA 1
ATOM 824 C C . PHE A 1 106 ? 14.139 15.784 -5.121 1.00 45.59 106 PHE A C 1
ATOM 826 O O . PHE A 1 106 ? 13.668 16.622 -5.922 1.00 45.59 106 PHE A O 1
#

Foldseek 3Di:
DPPPDPQDDQPPDPFTFDWDADPQAIWTWADELLQKIWIWGQGPVRKIKIFIFGCLVPDTDTDCPDPVHVDIDTRHHSNRNSVVRVVRNPDHRDPSRDVVVNPPDD

Organism: Deinococcus maricopensis (strain DSM 21211 / LMG 22137 / NRRL B-23946 / LB-34) (NCBI:txid709986)

Secondary structure (DSSP, 8-state):
-------PPPTT--SPPEEEEETTEEEEEEE-TTSEEEEEEE-TTS-EEEEEEE-TTSS-EE---BTTBSS-EEEE-HHHHHHHHHHHHTSPPPTT--GGGGS---

Radius of gyration: 13.6 Å; chains: 1; bounding box: 29×38×32 Å

Sequence (106 aa):
MTTYVPTMMFPGIPTLPAAQTLPEGELYTFRFNNGYGAHVMRAPNLTFELAALSFARGQGEPIYDLPFCEDVAIDLTIEQAAALIRRLEALPRHPQLSDALMHEEF

pLDDT: mean 82.27, std 13.78, range [37.56, 94.12]